Protein AF-A0A1W9RT80-F1 (afdb_monomer_lite)

Structure (mmCIF, N/CA/C/O backbone):
data_AF-A0A1W9RT80-F1
#
_entry.id   AF-A0A1W9RT80-F1
#
loop_
_atom_site.group_PDB
_atom_site.id
_atom_site.type_symbol
_atom_site.label_atom_id
_atom_site.label_alt_id
_atom_site.label_comp_id
_atom_site.label_asym_id
_atom_site.label_entity_id
_atom_site.label_seq_id
_atom_site.pdbx_PDB_ins_code
_atom_site.Cartn_x
_atom_site.Cartn_y
_atom_site.Cartn_z
_atom_site.occupancy
_atom_site.B_iso_or_equiv
_atom_site.auth_seq_id
_atom_site.auth_comp_id
_atom_site.auth_asym_id
_atom_site.auth_atom_id
_atom_site.pdbx_PDB_model_num
ATOM 1 N N . MET A 1 1 ? 20.591 -24.051 -55.070 1.00 54.03 1 MET A N 1
ATOM 2 C CA . MET A 1 1 ? 20.035 -23.120 -54.065 1.00 54.03 1 MET A CA 1
ATOM 3 C C . MET A 1 1 ? 21.131 -22.874 -53.041 1.00 54.03 1 MET A C 1
ATOM 5 O O . MET A 1 1 ? 21.712 -23.833 -52.552 1.00 54.03 1 MET A O 1
ATOM 9 N N . ASN A 1 2 ? 21.578 -21.625 -52.938 1.00 61.78 2 ASN A N 1
ATOM 10 C CA . ASN A 1 2 ? 22.961 -21.258 -52.619 1.00 61.78 2 ASN A CA 1
ATOM 11 C C . ASN A 1 2 ? 23.217 -21.195 -51.103 1.00 61.78 2 ASN A C 1
ATOM 13 O O . ASN A 1 2 ? 22.494 -20.488 -50.406 1.00 61.78 2 ASN A O 1
ATOM 17 N N . ARG A 1 3 ? 24.309 -21.813 -50.619 1.00 59.53 3 ARG A N 1
ATOM 18 C CA . ARG A 1 3 ? 24.853 -21.685 -49.239 1.00 59.53 3 ARG A CA 1
ATOM 19 C C . ARG A 1 3 ? 24.924 -20.231 -48.736 1.00 59.53 3 ARG A C 1
ATOM 21 O O . ARG A 1 3 ? 24.858 -19.980 -47.540 1.00 59.53 3 ARG A O 1
ATOM 28 N N . LEU A 1 4 ? 25.039 -19.273 -49.659 1.00 55.88 4 LEU A N 1
ATOM 29 C CA . LEU A 1 4 ? 25.024 -17.835 -49.392 1.00 55.88 4 LEU A CA 1
ATOM 30 C C . LEU A 1 4 ? 23.682 -17.327 -48.824 1.00 55.88 4 LEU A C 1
ATOM 32 O O . LEU A 1 4 ? 23.693 -16.464 -47.955 1.00 55.88 4 LEU A O 1
ATOM 36 N N . GLN A 1 5 ? 22.538 -17.866 -49.263 1.00 58.25 5 GLN A N 1
ATOM 37 C CA . GLN A 1 5 ? 21.214 -17.484 -48.744 1.00 58.25 5 GLN A CA 1
ATOM 38 C C . GLN A 1 5 ? 20.965 -18.052 -47.338 1.00 58.25 5 GLN A C 1
ATOM 40 O O . GLN A 1 5 ? 20.391 -17.366 -46.498 1.00 58.25 5 GLN A O 1
ATOM 45 N 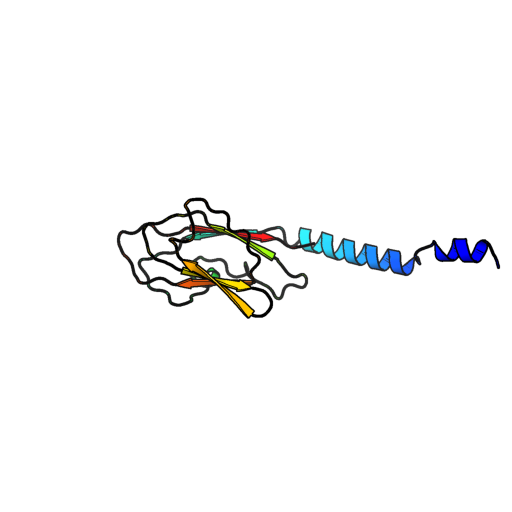N . GLU A 1 6 ? 21.465 -19.258 -47.048 1.00 62.34 6 GLU A N 1
ATOM 46 C CA . GLU A 1 6 ? 21.461 -19.837 -45.694 1.00 62.34 6 GLU A CA 1
ATOM 47 C C . GLU A 1 6 ? 22.354 -19.069 -44.713 1.00 62.34 6 GLU A C 1
ATOM 49 O O . GLU A 1 6 ? 22.035 -18.981 -43.531 1.00 62.34 6 GLU A O 1
ATOM 54 N N . LEU A 1 7 ? 23.483 -18.528 -45.183 1.00 58.69 7 LEU A N 1
ATOM 55 C CA . LEU A 1 7 ? 24.365 -17.691 -44.368 1.00 58.69 7 LEU A CA 1
ATOM 56 C C . LEU A 1 7 ? 23.742 -16.319 -44.109 1.00 58.69 7 LEU A C 1
ATOM 58 O O . LEU A 1 7 ? 23.732 -15.880 -42.966 1.00 58.69 7 LEU A O 1
ATOM 62 N N . LEU A 1 8 ? 23.165 -15.678 -45.129 1.00 57.38 8 LEU A N 1
ATOM 63 C CA . LEU A 1 8 ? 22.499 -14.377 -44.993 1.00 57.38 8 LEU A CA 1
ATOM 64 C C . LEU A 1 8 ? 21.245 -14.440 -44.106 1.00 57.38 8 LEU A C 1
ATOM 66 O O . LEU A 1 8 ? 21.009 -13.512 -43.342 1.00 57.38 8 LEU A O 1
ATOM 70 N N . GLY A 1 9 ? 20.496 -15.549 -44.125 1.00 61.00 9 GLY A N 1
ATOM 71 C CA . GLY A 1 9 ? 19.343 -15.763 -43.237 1.00 61.00 9 GLY A CA 1
ATOM 72 C C . GLY A 1 9 ? 19.690 -15.949 -41.752 1.00 61.00 9 GLY A C 1
ATOM 73 O O . GLY A 1 9 ? 18.788 -15.949 -40.919 1.00 61.00 9 GLY A O 1
ATOM 74 N N . LYS A 1 10 ? 20.977 -16.107 -41.407 1.00 65.56 10 LYS A N 1
ATOM 75 C CA . LYS A 1 10 ? 21.464 -16.222 -40.018 1.00 65.56 10 LYS A CA 1
ATOM 76 C C . LYS A 1 10 ? 21.934 -14.894 -39.427 1.00 65.56 10 LYS A C 1
ATOM 78 O O . LYS A 1 10 ? 22.199 -14.840 -38.228 1.00 65.56 10 LYS A O 1
ATOM 83 N N . PHE A 1 11 ? 22.062 -13.844 -40.239 1.00 66.56 11 PHE A N 1
ATOM 84 C CA . PHE A 1 11 ? 22.464 -12.528 -39.756 1.00 66.56 11 PHE A CA 1
ATOM 85 C C . PHE A 1 11 ? 21.230 -11.706 -39.410 1.00 66.56 11 PHE A C 1
ATOM 87 O O . PHE A 1 11 ? 20.430 -11.360 -40.278 1.00 66.56 11 PHE A O 1
ATOM 94 N N . THR A 1 12 ? 21.091 -11.361 -38.132 1.00 75.62 12 THR A N 1
ATOM 95 C CA . THR A 1 12 ? 20.158 -10.320 -37.709 1.00 75.62 12 THR A CA 1
ATOM 96 C C . THR A 1 12 ? 20.566 -9.014 -38.400 1.00 75.62 12 THR A C 1
ATOM 98 O O . THR A 1 12 ? 21.741 -8.643 -38.311 1.00 75.62 12 THR A O 1
ATOM 101 N N . PRO A 1 13 ? 19.654 -8.318 -39.102 1.00 83.94 13 PRO A N 1
ATOM 102 C CA . PRO A 1 13 ? 19.982 -7.051 -39.743 1.00 83.94 13 PRO A CA 1
ATOM 103 C C . PRO A 1 13 ? 20.557 -6.060 -38.731 1.00 83.94 13 PRO A C 1
ATOM 105 O O . PRO A 1 13 ? 20.065 -5.968 -37.604 1.00 83.94 13 PRO A O 1
ATOM 108 N N . LEU A 1 14 ? 21.588 -5.313 -39.131 1.00 80.62 14 LEU A N 1
ATOM 109 C CA . LEU A 1 14 ? 22.276 -4.372 -38.245 1.00 80.62 14 LEU A CA 1
ATOM 110 C C . LEU A 1 14 ? 21.305 -3.349 -37.635 1.00 80.62 14 LEU A C 1
ATOM 112 O O . LEU A 1 14 ? 21.414 -3.047 -36.452 1.00 80.62 14 LEU A O 1
ATOM 116 N N . ASP A 1 15 ? 20.309 -2.901 -38.399 1.00 78.81 15 ASP A N 1
ATOM 117 C CA . ASP A 1 15 ? 19.285 -1.956 -37.936 1.00 78.81 15 ASP A CA 1
ATOM 118 C C . ASP A 1 15 ? 18.424 -2.535 -36.802 1.00 78.81 15 ASP A C 1
ATOM 120 O O . ASP A 1 15 ? 18.116 -1.842 -35.837 1.00 78.81 15 ASP A O 1
ATOM 124 N N . VAL A 1 16 ? 18.107 -3.834 -36.859 1.00 83.12 16 VAL A N 1
ATOM 125 C CA . VAL A 1 16 ? 17.370 -4.536 -35.793 1.00 83.12 16 VAL A CA 1
ATOM 126 C C . VAL A 1 16 ? 18.218 -4.618 -34.525 1.00 83.12 16 VAL A C 1
ATOM 128 O O . VAL A 1 16 ? 17.715 -4.397 -33.424 1.00 83.12 16 VAL A O 1
ATOM 131 N N . VAL A 1 17 ? 19.518 -4.896 -34.674 1.00 84.19 17 VAL A N 1
ATOM 132 C CA . VAL A 1 17 ? 20.461 -4.926 -33.547 1.00 84.19 17 VAL A CA 1
ATOM 133 C C . VAL A 1 17 ? 20.598 -3.536 -32.919 1.00 84.19 17 VAL A C 1
ATOM 135 O O . VAL A 1 17 ? 20.567 -3.419 -31.694 1.00 84.19 17 VAL A O 1
ATOM 138 N N . ILE A 1 18 ? 20.709 -2.483 -33.733 1.00 83.38 18 ILE A N 1
ATOM 139 C CA . ILE A 1 18 ? 20.799 -1.092 -33.268 1.00 83.38 18 ILE A CA 1
ATOM 140 C C . ILE A 1 18 ? 19.535 -0.695 -32.498 1.00 83.38 18 ILE A C 1
ATOM 142 O O . ILE A 1 18 ? 19.647 -0.199 -31.376 1.00 83.38 18 ILE A O 1
ATOM 146 N N . ASP A 1 19 ? 18.348 -0.967 -33.041 1.00 85.69 19 ASP A N 1
ATOM 147 C CA . ASP A 1 19 ? 17.074 -0.667 -32.378 1.00 85.69 19 ASP A CA 1
ATOM 148 C C . ASP A 1 19 ? 16.943 -1.375 -31.025 1.00 85.69 19 ASP A C 1
ATOM 150 O O . ASP A 1 19 ? 16.469 -0.794 -30.042 1.00 85.69 19 ASP A O 1
ATOM 154 N N . GLU A 1 20 ? 17.377 -2.632 -30.942 1.00 84.88 20 GLU A N 1
ATOM 155 C CA . GLU A 1 20 ? 17.330 -3.387 -29.695 1.00 84.88 20 GLU A CA 1
ATOM 156 C C . GLU A 1 20 ? 18.328 -2.853 -28.657 1.00 84.88 20 GLU A C 1
ATOM 158 O O . GLU A 1 20 ? 17.986 -2.727 -27.476 1.00 84.88 20 GLU A O 1
ATOM 163 N N . VAL A 1 21 ? 19.535 -2.472 -29.084 1.00 85.56 21 VAL A N 1
ATOM 164 C CA . VAL A 1 21 ? 20.534 -1.833 -28.214 1.00 85.56 21 VAL A CA 1
ATOM 165 C C . VAL A 1 21 ? 20.024 -0.489 -27.697 1.00 85.56 21 VAL A C 1
ATOM 167 O O . VAL A 1 21 ? 20.113 -0.236 -26.494 1.00 85.56 21 VAL A O 1
ATOM 170 N N . LEU A 1 22 ? 19.433 0.349 -28.553 1.00 86.00 22 LEU A N 1
ATOM 171 C CA . LEU A 1 22 ? 18.869 1.640 -28.149 1.00 86.00 22 LEU A CA 1
ATOM 172 C C . LEU A 1 22 ? 17.724 1.473 -27.143 1.00 86.00 22 LEU A C 1
ATOM 174 O O . LEU A 1 22 ? 17.698 2.176 -26.132 1.00 86.00 22 LEU A O 1
ATOM 178 N N . LYS A 1 23 ? 16.832 0.493 -27.348 1.00 81.88 23 LYS A N 1
ATOM 179 C CA . LYS A 1 23 ? 15.779 0.153 -26.372 1.00 81.88 23 LYS A CA 1
ATOM 180 C C . LYS A 1 23 ? 16.363 -0.280 -25.029 1.00 81.88 23 LYS A C 1
ATOM 182 O O . LYS A 1 23 ? 15.892 0.170 -23.987 1.00 81.88 23 LYS A O 1
ATOM 187 N N . ARG A 1 24 ? 17.398 -1.128 -25.028 1.00 81.38 24 ARG A N 1
ATOM 188 C CA . ARG A 1 24 ? 18.073 -1.562 -23.789 1.00 81.38 24 ARG A CA 1
ATOM 189 C C . ARG A 1 24 ? 18.774 -0.399 -23.080 1.00 81.38 24 ARG A C 1
ATOM 191 O O . ARG A 1 24 ? 18.728 -0.332 -21.855 1.00 81.38 24 ARG A O 1
ATOM 198 N N . LEU A 1 25 ? 19.389 0.523 -23.819 1.00 83.88 25 LEU A N 1
ATOM 199 C CA . LEU A 1 25 ? 20.044 1.700 -23.246 1.00 83.88 25 LEU A CA 1
ATOM 200 C C . LEU A 1 25 ? 19.040 2.691 -22.647 1.00 83.88 25 LEU A C 1
ATOM 202 O O . LEU A 1 25 ? 19.249 3.119 -21.514 1.00 83.88 25 LEU A O 1
ATOM 206 N N . ASP A 1 26 ? 17.938 3.007 -23.341 1.00 80.94 26 ASP A N 1
ATOM 207 C CA . ASP A 1 26 ? 16.881 3.884 -22.798 1.00 80.94 26 ASP A CA 1
ATOM 208 C C . ASP A 1 26 ? 16.323 3.310 -21.486 1.00 80.94 26 ASP A C 1
ATOM 210 O O . ASP A 1 26 ? 16.144 4.021 -20.500 1.00 80.94 26 ASP A O 1
ATOM 214 N N . LYS A 1 27 ? 16.161 1.987 -21.443 1.00 72.06 27 LYS A N 1
ATOM 215 C CA . LYS A 1 27 ? 15.705 1.225 -20.282 1.00 72.06 27 LYS A CA 1
ATOM 216 C C . LYS A 1 27 ? 16.680 1.282 -19.093 1.00 72.06 27 LYS A C 1
ATOM 218 O O . LYS A 1 27 ? 16.263 1.533 -17.961 1.00 72.06 27 LYS A O 1
ATOM 223 N N . ILE A 1 28 ? 17.982 1.094 -19.332 1.00 76.12 28 ILE A N 1
ATOM 224 C CA . ILE A 1 28 ? 19.027 1.207 -18.294 1.00 76.12 28 ILE A CA 1
ATOM 225 C C . ILE A 1 28 ? 19.104 2.641 -17.759 1.00 76.12 28 ILE A C 1
ATOM 227 O O . ILE A 1 28 ? 19.132 2.850 -16.544 1.00 76.12 28 ILE A O 1
ATOM 231 N N . LEU A 1 29 ? 19.106 3.630 -18.656 1.00 77.19 29 LEU A N 1
ATOM 232 C CA . LEU A 1 29 ? 19.139 5.045 -18.291 1.00 77.19 29 LEU A CA 1
ATOM 233 C C . LEU A 1 29 ? 17.900 5.442 -17.487 1.00 77.19 29 LEU A C 1
ATOM 235 O O . LEU A 1 29 ? 18.016 6.208 -16.532 1.00 77.19 29 LEU A O 1
ATOM 239 N N . TYR A 1 30 ? 16.735 4.889 -17.825 1.00 71.88 30 TYR A N 1
ATOM 240 C CA . TYR A 1 30 ? 15.512 5.098 -17.064 1.00 71.88 30 TYR A CA 1
ATOM 241 C C . TYR A 1 30 ? 15.635 4.554 -15.636 1.00 71.88 30 TYR A C 1
ATOM 243 O O . TYR A 1 30 ? 15.442 5.312 -14.691 1.00 71.88 30 TYR A O 1
ATOM 251 N N . LYS A 1 31 ? 16.069 3.298 -15.449 1.00 68.50 31 LYS A N 1
ATOM 252 C CA . LYS A 1 31 ? 16.285 2.728 -14.103 1.00 68.50 31 LYS A CA 1
ATOM 253 C C . LYS A 1 31 ? 17.310 3.518 -13.283 1.00 68.50 31 LYS A C 1
ATOM 255 O O . LYS A 1 31 ? 17.162 3.664 -12.077 1.00 68.50 31 LYS A O 1
ATOM 260 N N . SER A 1 32 ? 18.354 4.041 -13.928 1.00 70.50 32 SER A N 1
ATOM 261 C CA . SER A 1 32 ? 19.348 4.880 -13.248 1.00 70.50 32 SER A CA 1
ATOM 262 C C . SER A 1 32 ? 18.767 6.209 -12.760 1.00 70.50 32 SER A C 1
ATOM 264 O O . SER A 1 32 ? 19.274 6.763 -11.790 1.00 70.50 32 SER A O 1
ATOM 266 N N . ARG A 1 33 ? 17.755 6.745 -13.450 1.00 68.31 33 ARG A N 1
ATOM 267 C CA . ARG A 1 33 ? 17.075 7.994 -13.076 1.00 68.31 33 ARG A CA 1
ATOM 268 C C . ARG A 1 33 ? 15.945 7.764 -12.077 1.00 68.31 33 ARG A C 1
ATOM 270 O O . ARG A 1 33 ? 15.639 8.667 -11.310 1.00 68.31 33 ARG A O 1
ATOM 277 N N . PHE A 1 34 ? 15.370 6.565 -12.082 1.00 68.94 34 PHE A N 1
ATOM 278 C CA . PHE A 1 34 ? 14.280 6.143 -11.211 1.00 68.94 34 PHE A CA 1
ATOM 279 C C . PHE A 1 34 ? 14.688 4.843 -10.497 1.00 68.94 34 PHE A C 1
ATOM 281 O O . PHE A 1 34 ? 14.309 3.751 -10.931 1.00 68.94 34 PHE A O 1
ATOM 288 N N . PRO A 1 35 ? 15.548 4.926 -9.462 1.00 68.88 35 PRO A N 1
ATOM 289 C CA . PRO A 1 35 ? 15.931 3.759 -8.672 1.00 68.88 35 PRO A CA 1
ATOM 290 C C . PRO A 1 35 ? 14.711 3.177 -7.945 1.00 68.88 35 PRO A C 1
ATOM 292 O O . PRO A 1 35 ? 13.705 3.860 -7.785 1.00 68.88 35 PRO A O 1
ATOM 295 N N . ASN A 1 36 ? 14.793 1.924 -7.480 1.00 74.31 36 ASN A N 1
ATOM 296 C CA . ASN A 1 36 ? 13.746 1.374 -6.616 1.00 74.31 36 ASN A CA 1
ATOM 297 C C . ASN A 1 36 ? 13.538 2.295 -5.405 1.00 74.31 36 ASN A C 1
ATOM 299 O O . ASN A 1 36 ? 14.505 2.714 -4.766 1.00 74.31 36 ASN A O 1
ATOM 303 N N . GLU A 1 37 ? 12.282 2.571 -5.082 1.00 77.62 37 GLU A N 1
ATOM 304 C CA . GLU A 1 37 ? 11.907 3.450 -3.978 1.00 77.62 37 GLU A CA 1
ATOM 305 C C . GLU A 1 37 ? 11.270 2.606 -2.881 1.00 77.62 37 GLU A C 1
ATOM 307 O O . GLU A 1 37 ? 10.410 1.776 -3.159 1.00 77.62 37 GLU A O 1
ATOM 312 N N . ILE A 1 38 ? 11.681 2.812 -1.631 1.00 80.00 38 ILE A N 1
ATOM 313 C CA . ILE A 1 38 ? 11.037 2.194 -0.472 1.00 80.00 38 ILE A CA 1
ATOM 314 C C . ILE A 1 38 ? 10.392 3.305 0.341 1.00 80.00 38 ILE A C 1
ATOM 316 O O . ILE A 1 38 ? 11.076 4.236 0.765 1.00 80.00 38 ILE A O 1
ATOM 320 N N . ALA A 1 39 ? 9.096 3.183 0.603 1.00 80.38 39 ALA A N 1
ATOM 321 C CA . ALA A 1 39 ? 8.376 4.069 1.504 1.00 80.38 39 ALA A CA 1
ATOM 322 C C . ALA A 1 39 ? 7.798 3.309 2.689 1.00 80.38 39 ALA A C 1
ATOM 324 O O . ALA A 1 39 ? 7.348 2.169 2.576 1.00 80.38 39 ALA A O 1
ATOM 325 N N . LYS A 1 40 ? 7.809 3.977 3.840 1.00 84.88 40 LYS A N 1
ATOM 326 C CA . LYS A 1 40 ? 7.281 3.474 5.102 1.00 84.88 40 LYS A CA 1
ATOM 327 C C . LYS A 1 40 ? 6.110 4.351 5.526 1.00 84.88 40 LYS A C 1
ATOM 329 O O . LYS A 1 40 ? 6.286 5.551 5.700 1.00 84.88 40 LYS A O 1
ATOM 334 N N . PHE A 1 41 ? 4.948 3.748 5.735 1.00 84.19 41 PHE A N 1
ATOM 335 C CA . PHE A 1 41 ? 3.710 4.439 6.094 1.00 84.19 41 PHE A CA 1
ATOM 336 C C . PHE A 1 41 ? 3.277 3.991 7.478 1.00 84.19 41 PHE A C 1
ATOM 338 O O . PHE A 1 41 ? 3.136 2.793 7.668 1.00 84.19 41 PHE A O 1
ATOM 345 N N . THR A 1 42 ? 3.020 4.909 8.408 1.00 87.31 42 THR A N 1
ATOM 346 C CA . THR A 1 42 ? 2.337 4.604 9.677 1.00 87.31 42 THR A CA 1
ATOM 347 C C . THR A 1 42 ? 0.925 5.164 9.596 1.00 87.31 42 THR A C 1
ATOM 349 O O . THR A 1 42 ? 0.772 6.355 9.332 1.00 87.31 42 THR A O 1
ATOM 352 N N . VAL A 1 43 ? -0.099 4.340 9.815 1.00 89.25 43 VAL A N 1
ATOM 353 C CA . VAL A 1 43 ? -1.497 4.790 9.736 1.00 89.25 43 VAL A CA 1
ATOM 354 C C . VAL A 1 43 ? -2.083 4.937 11.131 1.00 89.25 43 VAL A C 1
ATOM 356 O O . VAL A 1 43 ? -2.120 3.980 11.894 1.00 89.25 43 VAL A O 1
ATOM 359 N N . ASP A 1 44 ? -2.550 6.139 11.458 1.00 91.12 44 ASP A N 1
ATOM 360 C CA . ASP A 1 44 ? -3.194 6.431 12.738 1.00 91.12 44 ASP A CA 1
ATOM 361 C C . ASP A 1 44 ? -4.643 5.934 12.764 1.00 91.12 44 ASP A C 1
ATOM 363 O O . ASP A 1 44 ? -5.511 6.550 12.142 1.00 91.12 44 ASP A O 1
ATOM 367 N N . LEU A 1 45 ? -4.907 4.840 13.480 1.00 92.62 45 LEU A N 1
ATOM 368 C CA . LEU A 1 45 ? -6.231 4.226 13.589 1.00 92.62 45 LEU A CA 1
ATOM 369 C C . LEU A 1 45 ? -7.222 5.034 14.431 1.00 92.62 45 LEU A C 1
ATOM 371 O O . LEU A 1 45 ? -8.412 4.737 14.377 1.00 92.62 45 LEU A O 1
ATOM 375 N N . SER A 1 46 ? -6.794 6.082 15.145 1.00 94.00 46 SER A N 1
ATOM 376 C CA . SER A 1 46 ? -7.722 6.961 15.878 1.00 94.00 46 SER A CA 1
ATOM 377 C C . SER A 1 46 ? -8.627 7.789 14.961 1.00 94.00 46 SER A C 1
ATOM 379 O O . SER A 1 46 ? -9.631 8.340 15.409 1.00 94.00 46 SER A O 1
ATOM 381 N N . ILE A 1 47 ? -8.299 7.838 13.669 1.00 93.81 47 ILE A N 1
ATOM 382 C CA . ILE A 1 47 ? -9.068 8.512 12.628 1.00 93.81 47 ILE A CA 1
ATOM 383 C C . ILE A 1 47 ? -9.732 7.454 11.747 1.00 93.81 47 ILE A C 1
ATOM 385 O O . ILE A 1 47 ? -9.061 6.557 11.233 1.00 93.81 47 ILE A O 1
ATOM 389 N N . GLU A 1 48 ? -11.040 7.583 11.540 1.00 95.38 48 GLU A N 1
ATOM 390 C CA . GLU A 1 48 ? -11.801 6.752 10.604 1.00 95.38 48 GLU A CA 1
ATOM 391 C C . GLU A 1 48 ? -11.390 7.030 9.155 1.00 95.38 48 GLU A C 1
ATOM 393 O O . GLU A 1 48 ? -11.152 8.177 8.756 1.00 95.38 48 GLU A O 1
ATOM 398 N N . ARG A 1 49 ? -11.320 5.969 8.348 1.00 95.00 49 ARG A N 1
ATOM 399 C CA . ARG A 1 49 ? -11.072 6.063 6.909 1.00 95.00 49 ARG A CA 1
ATOM 400 C C . ARG A 1 49 ? -11.937 5.058 6.171 1.00 95.00 49 ARG A C 1
ATOM 402 O O . ARG A 1 49 ? -11.875 3.868 6.456 1.00 95.00 49 ARG A O 1
ATOM 409 N N . ASP A 1 50 ? -12.632 5.530 5.147 1.00 95.94 50 ASP A N 1
ATOM 410 C CA . ASP A 1 50 ? -13.305 4.688 4.162 1.00 95.94 50 ASP A CA 1
ATOM 411 C C . ASP A 1 50 ? -12.569 4.785 2.823 1.00 95.94 50 ASP A C 1
ATOM 413 O O . ASP A 1 50 ? -12.471 5.867 2.235 1.00 95.94 50 ASP A O 1
ATOM 417 N N . LYS A 1 51 ? -11.986 3.661 2.379 1.00 93.12 51 LYS A N 1
ATOM 418 C CA . LYS A 1 51 ? -11.259 3.520 1.104 1.00 93.12 51 LYS A CA 1
ATOM 419 C C . LYS A 1 51 ? -10.341 4.701 0.792 1.00 93.12 51 LYS A C 1
ATOM 421 O O . LYS A 1 51 ? -10.321 5.237 -0.320 1.00 93.12 51 LYS A O 1
ATOM 426 N N . LYS A 1 52 ? -9.539 5.120 1.770 1.00 93.19 52 LYS A N 1
ATOM 427 C CA . LYS A 1 52 ? -8.606 6.228 1.577 1.00 93.19 52 LYS A CA 1
ATOM 428 C C . LYS A 1 52 ? -7.311 5.712 0.960 1.00 93.19 52 LYS A C 1
ATOM 430 O O . LYS A 1 52 ? -6.742 4.741 1.446 1.00 93.19 52 LYS A O 1
ATOM 435 N N . LYS A 1 53 ? -6.823 6.366 -0.097 1.00 90.12 53 LYS A N 1
ATOM 436 C CA . LYS A 1 53 ? -5.533 6.022 -0.716 1.00 90.12 53 LYS A CA 1
ATOM 437 C C . LYS A 1 53 ? -4.409 6.111 0.311 1.00 90.12 53 LYS A C 1
ATOM 439 O O . LYS A 1 53 ? -4.264 7.153 0.959 1.00 90.12 53 LYS A O 1
ATOM 444 N N . LEU A 1 54 ? -3.595 5.066 0.425 1.00 88.00 54 LEU A N 1
ATOM 445 C CA . LEU A 1 54 ? -2.528 4.993 1.425 1.00 88.00 54 LEU A CA 1
ATOM 446 C C . LEU A 1 54 ? -1.478 6.104 1.230 1.00 88.00 54 LEU A C 1
ATOM 448 O O . LEU A 1 54 ? -1.011 6.708 2.197 1.00 88.00 54 LEU A O 1
ATOM 452 N N . SER A 1 55 ? -1.177 6.444 -0.027 1.00 82.44 55 SER A N 1
ATOM 453 C CA . SER A 1 55 ? -0.292 7.559 -0.401 1.00 82.44 55 SER A CA 1
ATOM 454 C C . SER A 1 55 ? -0.730 8.900 0.191 1.00 82.44 55 SER A C 1
ATOM 456 O O . SER A 1 55 ? 0.117 9.667 0.644 1.00 82.44 55 SER A O 1
ATOM 458 N N . SER A 1 56 ? -2.043 9.143 0.257 1.00 83.25 56 SER A N 1
ATOM 459 C CA . SER A 1 56 ? -2.625 10.398 0.752 1.00 83.25 56 SER A CA 1
ATOM 460 C C . SER A 1 56 ? -2.667 10.528 2.278 1.00 83.25 56 SER A C 1
ATOM 462 O O . SER A 1 56 ? -2.955 11.608 2.783 1.00 83.25 56 SER A O 1
ATOM 464 N N . ILE A 1 57 ? -2.418 9.443 3.020 1.00 80.75 57 ILE A N 1
ATOM 465 C CA . ILE A 1 57 ? -2.502 9.432 4.492 1.00 80.75 57 ILE A CA 1
ATOM 466 C C . ILE A 1 57 ? -1.158 9.232 5.184 1.00 80.75 57 ILE A C 1
ATOM 468 O O . ILE A 1 57 ? -1.027 9.631 6.335 1.00 80.75 57 ILE A O 1
ATOM 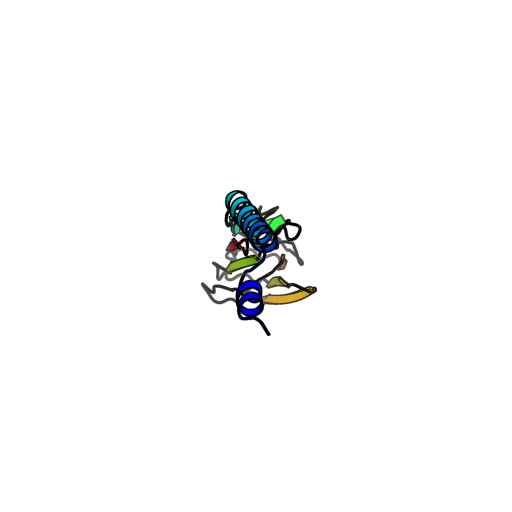472 N N . GLY A 1 58 ? -0.167 8.640 4.513 1.00 67.81 58 GLY A N 1
ATOM 473 C CA . GLY A 1 58 ? 1.166 8.431 5.091 1.00 67.81 58 GLY A CA 1
ATOM 474 C C . GLY A 1 58 ? 2.311 9.075 4.307 1.00 67.81 58 GLY A C 1
ATOM 475 O O . GLY A 1 58 ? 3.456 8.702 4.528 1.00 67.81 58 GLY A O 1
ATOM 476 N N . GLY A 1 59 ? 2.021 10.032 3.416 1.00 61.06 59 GLY A N 1
ATOM 477 C CA . GLY A 1 59 ? 3.039 10.903 2.811 1.00 61.06 59 GLY A CA 1
ATOM 478 C C . GLY A 1 59 ? 3.844 10.286 1.663 1.00 61.06 59 GLY A C 1
ATOM 479 O O . GLY A 1 59 ? 5.015 10.609 1.502 1.00 61.06 59 GLY A O 1
ATOM 480 N N . GLY A 1 60 ? 3.231 9.405 0.867 1.00 61.59 60 GLY A N 1
ATOM 481 C CA . GLY A 1 60 ? 3.873 8.724 -0.269 1.00 61.59 60 GLY A CA 1
ATOM 482 C C . GLY A 1 60 ? 3.294 9.127 -1.621 1.00 61.59 60 GLY A C 1
ATOM 483 O O . GLY A 1 60 ? 3.076 8.269 -2.478 1.00 61.59 60 GLY A O 1
ATOM 484 N N . GLU A 1 61 ? 2.967 10.407 -1.797 1.00 61.66 61 GLU A N 1
ATOM 485 C CA . GLU A 1 61 ? 2.562 10.932 -3.103 1.00 61.66 61 GLU A CA 1
ATOM 486 C C . GLU A 1 61 ? 3.653 10.627 -4.149 1.00 61.66 61 GLU A C 1
ATOM 488 O O . GLU A 1 61 ? 4.835 10.850 -3.909 1.00 61.66 61 GLU A O 1
ATOM 493 N N . GLY A 1 62 ? 3.266 10.052 -5.292 1.00 60.00 62 GLY A N 1
ATOM 494 C CA . GLY A 1 62 ? 4.190 9.644 -6.364 1.00 60.00 62 GLY A CA 1
ATOM 495 C C . GLY A 1 62 ? 4.716 8.204 -6.279 1.00 60.00 62 GLY A C 1
ATOM 496 O O . GLY A 1 62 ? 5.189 7.668 -7.289 1.00 60.00 62 GLY A O 1
ATOM 497 N N . LEU A 1 63 ? 4.554 7.523 -5.135 1.00 69.25 63 LEU A N 1
ATOM 498 C CA . LEU A 1 63 ? 4.995 6.130 -5.009 1.00 69.25 63 LEU A CA 1
ATOM 499 C C . LEU A 1 63 ? 4.235 5.196 -5.958 1.00 69.25 63 LEU A C 1
ATOM 501 O O . LEU A 1 63 ? 4.822 4.243 -6.441 1.00 69.25 63 LEU A O 1
ATOM 505 N N . PHE A 1 64 ? 2.968 5.502 -6.252 1.00 69.19 64 PHE A N 1
ATOM 506 C CA . PHE A 1 64 ? 2.053 4.687 -7.061 1.00 69.19 64 PHE A CA 1
ATOM 507 C C . PHE A 1 64 ? 1.798 5.251 -8.469 1.00 69.19 64 PHE A C 1
ATOM 509 O O . PHE A 1 64 ? 0.700 5.143 -9.011 1.00 69.19 64 PHE A O 1
ATOM 516 N N . ASP A 1 65 ? 2.789 5.916 -9.067 1.00 64.38 65 ASP A N 1
ATOM 517 C CA . ASP A 1 65 ? 2.633 6.490 -10.408 1.00 64.38 65 ASP A CA 1
ATOM 518 C C . ASP A 1 65 ? 2.723 5.419 -11.514 1.00 64.38 65 ASP A C 1
ATOM 520 O O . ASP A 1 65 ? 3.808 5.036 -11.966 1.00 64.38 65 ASP A O 1
ATOM 524 N N . TYR A 1 66 ? 1.555 4.938 -11.948 1.00 55.97 66 TYR A N 1
ATOM 525 C CA . TYR A 1 66 ? 1.404 3.994 -13.059 1.00 55.97 66 TYR A CA 1
ATOM 526 C C . TYR A 1 66 ? 1.546 4.649 -14.447 1.00 55.97 66 TYR A C 1
ATOM 528 O O . TYR A 1 66 ? 1.790 3.949 -15.427 1.00 55.97 66 TYR A O 1
ATOM 536 N N . ASN A 1 67 ? 1.450 5.981 -14.558 1.00 56.84 67 ASN A N 1
ATOM 537 C CA . ASN A 1 67 ? 1.526 6.692 -15.846 1.00 56.84 67 ASN A CA 1
ATOM 538 C C . ASN A 1 67 ? 2.969 6.927 -16.328 1.00 56.84 67 ASN A C 1
ATOM 540 O O . ASN A 1 67 ? 3.206 7.632 -17.312 1.00 56.84 67 ASN A O 1
ATOM 544 N N . ALA A 1 68 ? 3.945 6.328 -15.650 1.00 59.62 68 ALA A N 1
ATOM 545 C CA . ALA A 1 68 ? 5.339 6.334 -16.046 1.00 59.62 68 ALA A CA 1
ATOM 546 C C . ALA A 1 68 ? 5.548 5.700 -17.438 1.00 59.62 68 ALA A C 1
ATOM 548 O O . ALA A 1 68 ? 4.931 4.696 -17.791 1.00 59.62 68 ALA A O 1
ATOM 549 N N . LYS A 1 69 ? 6.496 6.254 -18.214 1.00 59.78 69 LYS A N 1
ATOM 550 C CA . LYS A 1 69 ? 6.919 5.749 -19.544 1.00 59.78 69 LYS A CA 1
ATOM 551 C C . LYS A 1 69 ? 7.237 4.243 -19.539 1.00 59.78 69 LYS A C 1
ATOM 553 O O . LYS A 1 69 ? 7.127 3.590 -20.574 1.00 59.78 69 LYS A O 1
ATOM 558 N N . TYR A 1 70 ? 7.626 3.709 -18.382 1.00 59.16 70 TYR A N 1
ATOM 559 C CA . TYR A 1 70 ? 7.803 2.288 -18.130 1.00 59.16 70 TYR A CA 1
ATOM 560 C C . TYR A 1 70 ? 6.896 1.871 -16.967 1.00 59.16 70 TYR A C 1
ATOM 562 O O . TYR A 1 70 ? 6.985 2.496 -15.906 1.00 59.16 70 TYR A O 1
ATOM 570 N N . PRO A 1 71 ? 6.050 0.836 -17.128 1.00 57.47 71 PRO A N 1
ATOM 571 C CA . PRO A 1 71 ? 5.177 0.381 -16.054 1.00 57.47 71 PRO A CA 1
ATOM 572 C C . PRO A 1 71 ? 6.017 -0.025 -14.837 1.00 57.47 71 PRO A C 1
ATOM 574 O O . PRO A 1 71 ? 6.945 -0.833 -14.934 1.00 57.47 71 PRO A O 1
ATOM 577 N N . SER A 1 72 ? 5.708 0.573 -13.690 1.00 63.44 72 SER A N 1
ATOM 578 C CA . SER A 1 72 ? 6.321 0.230 -12.410 1.00 63.44 72 SER A CA 1
ATOM 579 C C . SER A 1 72 ? 5.481 -0.832 -11.705 1.00 63.44 72 SER A C 1
ATOM 581 O O . SER A 1 72 ? 4.254 -0.818 -11.771 1.00 63.44 72 SER A O 1
ATOM 583 N N . TRP A 1 73 ? 6.161 -1.783 -11.070 1.00 65.94 73 TRP A N 1
ATOM 584 C CA . TRP A 1 73 ? 5.549 -2.858 -10.301 1.00 65.94 73 TRP A CA 1
ATOM 585 C C . TRP A 1 73 ? 5.747 -2.505 -8.833 1.00 65.94 73 TRP A C 1
ATOM 587 O O . TRP A 1 73 ? 6.879 -2.320 -8.378 1.00 65.94 73 TRP A O 1
ATOM 597 N N . HIS A 1 74 ? 4.661 -2.386 -8.082 1.00 70.88 74 HIS A N 1
ATOM 598 C CA . HIS A 1 74 ? 4.739 -2.120 -6.649 1.00 70.88 74 HIS A CA 1
ATOM 599 C C . HIS A 1 74 ? 4.734 -3.448 -5.908 1.00 70.88 74 HIS A C 1
ATOM 601 O O . HIS A 1 74 ? 3.969 -4.339 -6.251 1.00 70.88 74 HIS A O 1
ATOM 607 N N . TYR A 1 75 ? 5.598 -3.569 -4.910 1.00 72.69 75 TYR A N 1
ATOM 608 C CA . TYR A 1 75 ? 5.698 -4.705 -4.009 1.00 72.69 75 TYR A CA 1
ATOM 609 C C . TYR A 1 75 ? 5.366 -4.200 -2.607 1.00 72.69 75 TYR A C 1
ATOM 611 O O . TYR A 1 75 ? 5.965 -3.232 -2.135 1.00 72.69 75 TYR A O 1
ATOM 619 N N . LEU A 1 76 ? 4.417 -4.837 -1.922 1.00 71.88 76 LEU A N 1
ATOM 620 C CA . LEU A 1 76 ? 4.057 -4.464 -0.556 1.00 71.88 76 LEU A CA 1
ATOM 621 C C . LEU A 1 76 ? 4.635 -5.462 0.443 1.00 71.88 76 LEU A C 1
ATOM 623 O O . LEU A 1 76 ? 4.216 -6.606 0.527 1.00 71.88 76 LEU A O 1
ATOM 627 N N . LYS A 1 77 ? 5.516 -4.996 1.314 1.00 71.38 77 LYS A N 1
ATOM 628 C CA . LYS A 1 77 ? 5.868 -5.729 2.522 1.00 71.38 77 LYS A CA 1
ATOM 629 C C . LYS A 1 77 ? 5.083 -5.166 3.706 1.00 71.38 77 LYS A C 1
ATOM 631 O O . LYS A 1 77 ? 5.314 -4.041 4.152 1.00 71.38 77 LYS A O 1
ATOM 636 N N . VAL A 1 78 ? 4.146 -5.940 4.249 1.00 65.12 78 VAL A N 1
ATOM 637 C CA . VAL A 1 78 ? 3.385 -5.502 5.424 1.00 65.12 78 VAL A CA 1
ATOM 638 C C . VAL A 1 78 ? 4.162 -5.858 6.680 1.00 65.12 78 VAL A C 1
ATOM 640 O O . VAL A 1 78 ? 4.240 -7.002 7.107 1.00 65.12 78 VAL A O 1
ATOM 643 N N . LEU A 1 79 ? 4.754 -4.843 7.298 1.00 62.59 79 LEU A N 1
ATOM 644 C CA . LEU A 1 79 ? 5.448 -4.990 8.566 1.00 62.59 79 LEU A CA 1
ATOM 645 C C . LEU A 1 79 ? 4.597 -4.405 9.681 1.00 62.59 79 LEU A C 1
ATOM 647 O O . LEU A 1 79 ? 5.007 -3.410 10.264 1.00 62.59 79 LEU A O 1
ATOM 651 N N . ILE A 1 80 ? 3.448 -5.023 9.980 1.00 60.28 80 ILE A N 1
ATOM 652 C CA . ILE A 1 80 ? 2.829 -5.007 11.315 1.00 60.28 80 ILE A CA 1
ATOM 653 C C . ILE A 1 80 ? 1.662 -5.982 11.440 1.00 60.28 80 ILE A C 1
ATOM 655 O O . ILE A 1 80 ? 0.810 -6.072 10.567 1.00 60.28 80 ILE A O 1
ATOM 659 N N . LYS A 1 81 ? 1.596 -6.612 12.620 1.00 63.47 81 LYS A N 1
ATOM 660 C CA . LYS A 1 81 ? 0.353 -7.094 13.226 1.00 63.47 81 LYS A CA 1
ATOM 661 C C . LYS A 1 81 ? 0.017 -6.193 14.414 1.00 63.47 81 LYS A C 1
ATOM 663 O O . LYS A 1 81 ? 0.683 -6.276 15.447 1.00 63.47 81 LYS A O 1
ATOM 668 N N . GLY A 1 82 ? -0.916 -5.272 14.200 1.00 63.91 82 GLY A N 1
ATOM 669 C CA . GLY A 1 82 ? -1.531 -4.470 15.251 1.00 63.91 82 GLY A CA 1
ATOM 670 C C . GLY A 1 82 ? -2.726 -5.232 15.814 1.00 63.91 82 GLY A C 1
ATOM 671 O O . GLY A 1 82 ? -3.124 -6.258 15.262 1.00 63.91 82 GLY A O 1
ATOM 672 N N . ASP A 1 83 ? -3.282 -4.751 16.912 1.00 78.69 83 ASP A N 1
ATOM 673 C CA . ASP A 1 83 ? -4.536 -5.244 17.494 1.00 78.69 83 ASP A CA 1
ATOM 674 C C . ASP A 1 83 ? -5.769 -4.485 16.977 1.00 78.69 83 ASP A C 1
ATOM 676 O O . ASP A 1 83 ? -6.893 -4.927 17.198 1.00 78.69 83 ASP A O 1
ATOM 680 N N . GLY A 1 84 ? -5.572 -3.382 16.251 1.00 85.56 84 GLY A N 1
ATOM 681 C CA . GLY A 1 84 ? -6.653 -2.669 15.580 1.00 85.56 84 GLY A CA 1
ATOM 682 C C . GLY A 1 84 ? -7.160 -3.381 14.322 1.00 85.56 84 GLY A C 1
ATOM 683 O O . GLY A 1 84 ? -6.406 -4.065 13.625 1.00 85.56 84 GLY A O 1
ATOM 684 N N . VAL A 1 85 ? -8.438 -3.164 14.016 1.00 90.25 85 VAL A N 1
ATOM 685 C CA . VAL A 1 85 ? -9.149 -3.712 12.854 1.00 90.25 85 VAL A CA 1
ATOM 686 C C . VAL A 1 85 ? -8.998 -2.781 11.656 1.00 90.25 85 VAL A C 1
ATOM 688 O O . VAL A 1 85 ? -9.261 -1.580 11.750 1.00 90.25 85 VAL A O 1
ATOM 691 N N . TRP A 1 86 ? -8.574 -3.325 10.519 1.00 91.44 86 TRP A N 1
ATOM 692 C CA . TRP A 1 86 ? -8.416 -2.570 9.277 1.00 91.44 86 TRP A CA 1
ATOM 693 C C . TRP A 1 86 ? -8.415 -3.493 8.059 1.00 91.44 86 TRP A C 1
ATOM 695 O O . TRP A 1 86 ? -8.224 -4.702 8.168 1.00 91.44 86 TRP A O 1
ATOM 705 N N . THR A 1 87 ? -8.638 -2.913 6.881 1.00 92.69 87 THR A N 1
ATOM 706 C CA . THR A 1 87 ? -8.619 -3.615 5.592 1.00 92.69 87 THR A CA 1
ATOM 707 C C . THR A 1 87 ? -7.752 -2.866 4.587 1.00 92.69 87 THR A C 1
ATOM 709 O O . THR A 1 87 ? -7.893 -1.653 4.403 1.00 92.69 87 THR A O 1
ATOM 712 N N . LEU A 1 88 ? -6.885 -3.607 3.900 1.00 91.06 88 LEU A N 1
ATOM 713 C CA . LEU A 1 88 ? -6.180 -3.165 2.704 1.00 91.06 88 LEU A CA 1
ATOM 714 C C . LEU A 1 88 ? -6.938 -3.627 1.467 1.00 91.06 88 LEU A C 1
ATOM 716 O O . LEU A 1 88 ? -7.297 -4.794 1.362 1.00 91.06 88 LEU A O 1
ATOM 720 N N . THR A 1 89 ? -7.164 -2.726 0.516 1.00 92.31 89 THR A N 1
ATOM 721 C CA . THR A 1 89 ? -7.706 -3.072 -0.803 1.00 92.31 89 THR A CA 1
ATOM 722 C C . THR A 1 89 ? -6.713 -2.681 -1.882 1.00 92.31 89 THR A C 1
ATOM 724 O O . THR A 1 89 ? -6.373 -1.510 -2.035 1.00 92.31 89 THR A O 1
ATOM 727 N N . PHE A 1 90 ? -6.261 -3.679 -2.623 1.00 87.88 90 PHE A N 1
ATOM 728 C CA . PHE A 1 90 ? -5.304 -3.567 -3.708 1.00 87.88 90 PHE A CA 1
ATOM 729 C C . PHE A 1 90 ? -6.048 -3.480 -5.027 1.00 87.88 90 PHE A C 1
ATOM 731 O O . PHE A 1 90 ? -6.892 -4.331 -5.314 1.00 87.88 90 PHE A O 1
ATOM 738 N N . GLU A 1 91 ? -5.703 -2.495 -5.844 1.00 87.62 91 GLU A N 1
ATOM 739 C CA . GLU A 1 91 ? -6.173 -2.407 -7.220 1.00 87.62 91 GLU A CA 1
AT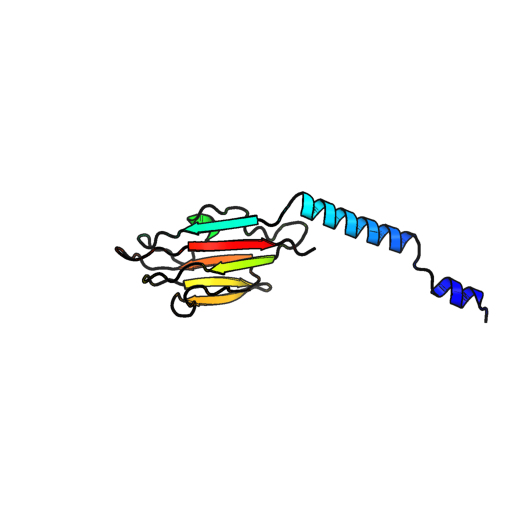OM 740 C C . GLU A 1 91 ? -5.091 -2.957 -8.162 1.00 87.62 91 GLU A C 1
ATOM 742 O O . GLU A 1 91 ? -3.962 -2.460 -8.205 1.00 87.62 91 GLU A O 1
ATOM 747 N N . LEU A 1 92 ? -5.427 -4.029 -8.879 1.00 82.62 92 LEU A N 1
ATOM 748 C CA . LEU A 1 92 ? -4.542 -4.778 -9.773 1.00 82.62 92 LEU A CA 1
ATOM 749 C C . LEU A 1 92 ? -4.900 -4.519 -11.229 1.00 82.62 92 LEU A C 1
ATOM 751 O O . LEU A 1 92 ? -6.046 -4.184 -11.550 1.00 82.62 92 LEU A O 1
ATOM 755 N N . ALA A 1 93 ? -3.943 -4.775 -12.125 1.00 74.56 93 ALA A N 1
ATOM 756 C CA . ALA A 1 93 ? -4.115 -4.620 -13.566 1.00 74.56 93 ALA A CA 1
ATOM 757 C C . ALA A 1 93 ? -5.462 -5.182 -14.069 1.00 74.56 93 ALA A C 1
ATOM 759 O O . ALA A 1 93 ? -5.883 -6.291 -13.728 1.00 74.56 93 ALA A O 1
ATOM 760 N N . GLY A 1 94 ? -6.153 -4.389 -14.894 1.00 72.69 94 GLY A N 1
ATOM 761 C CA . GLY A 1 94 ? -7.481 -4.739 -15.402 1.00 72.69 94 GLY A CA 1
ATOM 762 C C . GLY A 1 94 ? -8.629 -4.509 -14.411 1.00 72.69 94 GLY A C 1
ATOM 763 O O . GLY A 1 94 ? -9.657 -5.172 -14.541 1.00 72.69 94 GLY A O 1
ATOM 764 N N . LYS A 1 95 ? -8.477 -3.579 -13.453 1.00 70.50 95 LYS A N 1
ATOM 765 C CA . LYS A 1 95 ? -9.498 -3.192 -12.455 1.00 70.50 95 LYS A CA 1
ATOM 766 C C . LYS A 1 95 ? -9.948 -4.336 -11.542 1.00 70.50 95 LYS A C 1
ATOM 768 O O . LYS A 1 95 ? -11.082 -4.350 -11.063 1.00 70.50 95 LYS A O 1
ATOM 773 N N . ARG A 1 96 ? -9.083 -5.326 -11.326 1.00 82.75 96 ARG A N 1
ATOM 774 C CA . ARG A 1 96 ? -9.343 -6.393 -10.355 1.00 82.75 96 ARG A CA 1
ATOM 775 C C . ARG A 1 96 ? -8.962 -5.890 -8.974 1.00 82.75 96 ARG A C 1
ATOM 777 O O . ARG A 1 96 ? -7.981 -5.169 -8.840 1.00 82.75 96 ARG A O 1
ATOM 784 N N . THR A 1 97 ? -9.710 -6.293 -7.958 1.00 89.06 97 THR A N 1
ATOM 785 C CA . THR A 1 97 ? -9.427 -5.903 -6.577 1.00 89.06 97 THR A CA 1
ATOM 786 C C . THR A 1 97 ? -9.215 -7.120 -5.702 1.00 89.06 97 THR A C 1
ATOM 788 O O . THR A 1 97 ? -9.955 -8.097 -5.817 1.00 89.06 97 THR A O 1
ATOM 791 N N . ILE A 1 98 ? -8.236 -7.035 -4.808 1.00 89.50 98 ILE A N 1
ATOM 792 C CA . ILE A 1 98 ? -8.064 -7.970 -3.694 1.00 89.50 98 ILE A CA 1
ATOM 793 C C . ILE A 1 98 ? -8.200 -7.164 -2.410 1.00 89.50 98 ILE A C 1
ATOM 795 O O . ILE A 1 98 ? -7.610 -6.093 -2.302 1.00 89.50 98 ILE A O 1
ATOM 799 N N . SER A 1 99 ? -8.965 -7.670 -1.450 1.00 91.62 99 SER A N 1
ATOM 800 C CA . SER A 1 99 ? -9.089 -7.069 -0.124 1.00 91.62 99 SER A CA 1
ATOM 801 C C . SER A 1 99 ? -8.579 -8.051 0.917 1.00 91.62 99 SER A C 1
ATOM 803 O O . SER A 1 99 ? -8.911 -9.229 0.843 1.00 91.62 99 SER A O 1
ATOM 805 N N . LEU A 1 100 ? -7.762 -7.559 1.845 1.00 88.44 100 LEU A N 1
ATOM 806 C CA . LEU A 1 100 ? -7.198 -8.325 2.950 1.00 88.44 100 LEU A CA 1
ATOM 807 C C . LEU A 1 100 ? -7.421 -7.557 4.251 1.00 88.44 100 LEU A C 1
ATOM 809 O O . LEU A 1 100 ? -7.048 -6.386 4.369 1.00 88.44 100 LEU A O 1
ATOM 813 N N . THR A 1 101 ? -8.031 -8.218 5.219 1.00 89.19 101 THR A N 1
ATOM 814 C CA . THR A 1 101 ? -8.192 -7.741 6.592 1.00 89.19 101 THR A CA 1
ATOM 815 C C . THR A 1 101 ? -6.904 -7.939 7.392 1.00 89.19 101 THR A C 1
ATOM 817 O O . THR A 1 101 ? -6.025 -8.718 7.023 1.00 89.19 101 THR A O 1
ATOM 820 N N . ASN A 1 102 ? -6.789 -7.256 8.527 1.00 86.12 102 ASN A N 1
ATOM 821 C CA . ASN A 1 102 ? -5.672 -7.426 9.456 1.00 86.12 102 ASN A CA 1
ATOM 822 C C . ASN A 1 102 ? -5.535 -8.858 10.012 1.00 86.12 102 ASN A C 1
ATOM 824 O O . ASN A 1 102 ? -4.449 -9.226 10.453 1.00 86.12 102 ASN A O 1
ATOM 828 N N . GLU A 1 103 ? -6.603 -9.661 10.011 1.00 83.31 103 GLU A N 1
ATOM 829 C CA . GLU A 1 103 ? -6.572 -11.062 10.457 1.00 83.31 103 GLU A CA 1
ATOM 830 C C . GLU A 1 103 ? -5.963 -11.998 9.408 1.00 83.31 103 GLU A C 1
ATOM 832 O O . GLU A 1 103 ? -5.272 -12.956 9.759 1.00 83.31 103 GLU A O 1
ATOM 837 N N . GLU A 1 104 ? -6.180 -11.693 8.127 1.00 83.69 104 GLU A N 1
ATOM 838 C CA . GLU A 1 104 ? -5.629 -12.438 6.988 1.00 83.69 104 GLU A CA 1
ATOM 839 C C . GLU A 1 104 ? -4.133 -12.168 6.778 1.00 83.69 104 GLU A C 1
ATOM 841 O O . GLU A 1 104 ? -3.465 -12.914 6.066 1.00 83.69 104 GLU A O 1
ATOM 846 N N . ILE A 1 105 ? -3.602 -11.115 7.405 1.00 78.12 105 ILE A N 1
ATOM 847 C CA . ILE A 1 105 ? -2.197 -10.715 7.328 1.00 78.12 105 ILE A CA 1
ATOM 848 C C . ILE A 1 105 ? -1.515 -11.105 8.643 1.00 78.12 105 ILE A C 1
ATOM 850 O O . ILE A 1 105 ? -1.658 -10.440 9.673 1.00 78.12 105 ILE A O 1
ATOM 854 N N . LEU A 1 106 ? -0.762 -12.205 8.637 1.00 67.00 106 LEU A N 1
ATOM 855 C CA . LEU A 1 106 ? -0.054 -12.666 9.826 1.00 67.00 106 LEU A CA 1
ATOM 856 C C . LEU A 1 106 ? 1.150 -11.762 10.132 1.00 67.00 106 LEU A C 1
ATOM 858 O O . LEU A 1 106 ? 1.645 -10.976 9.320 1.00 67.00 106 LEU A O 1
ATOM 862 N N . ARG A 1 107 ? 1.636 -11.843 11.377 1.00 56.69 107 ARG A N 1
ATOM 863 C CA . ARG A 1 107 ? 2.735 -10.996 11.855 1.00 56.69 107 ARG A CA 1
ATOM 864 C C . ARG A 1 107 ? 4.016 -11.292 11.077 1.00 56.69 107 ARG A C 1
ATOM 866 O O . ARG A 1 107 ? 4.651 -12.310 11.324 1.00 56.69 107 ARG A O 1
ATOM 873 N N . GLY A 1 108 ? 4.441 -10.330 10.260 1.00 55.78 108 GLY A N 1
ATOM 874 C CA . GLY A 1 108 ? 5.663 -10.438 9.463 1.00 55.78 108 GLY A CA 1
ATOM 875 C C . GLY A 1 108 ? 5.440 -10.999 8.062 1.00 55.78 108 GLY A C 1
ATOM 876 O O . GLY A 1 108 ? 6.430 -11.298 7.398 1.00 55.78 108 GLY A O 1
ATOM 877 N N . ASP A 1 109 ? 4.186 -11.116 7.617 1.00 66.69 109 ASP A N 1
ATOM 878 C CA . ASP A 1 109 ? 3.876 -11.563 6.266 1.00 66.69 109 ASP A CA 1
ATOM 879 C C . ASP A 1 109 ? 4.397 -10.586 5.210 1.00 66.69 109 ASP A C 1
ATOM 881 O O . ASP A 1 109 ? 4.164 -9.373 5.223 1.00 66.69 109 ASP A O 1
ATOM 885 N N . GLU A 1 110 ? 5.107 -11.155 4.246 1.00 70.69 110 GLU A N 1
ATOM 886 C CA . GLU A 1 110 ? 5.520 -10.468 3.038 1.00 70.69 110 GLU A CA 1
ATOM 887 C C . GLU A 1 110 ? 4.489 -10.776 1.951 1.00 70.69 110 GLU A C 1
ATOM 889 O O . GLU A 1 110 ? 4.396 -11.904 1.465 1.00 70.69 110 GLU A O 1
ATOM 894 N N . ILE A 1 111 ? 3.685 -9.779 1.580 1.00 73.00 111 ILE A N 1
ATOM 895 C CA . ILE A 1 111 ? 2.643 -9.942 0.564 1.00 73.00 111 ILE A CA 1
ATOM 896 C C . ILE A 1 111 ? 3.211 -9.526 -0.786 1.00 73.00 111 ILE A C 1
ATOM 898 O O . ILE A 1 111 ? 3.199 -8.365 -1.189 1.00 73.00 111 ILE A O 1
ATOM 902 N N . PHE A 1 112 ? 3.702 -10.507 -1.529 1.00 73.06 112 PHE A N 1
ATOM 903 C CA . PHE A 1 112 ? 4.203 -10.275 -2.877 1.00 73.06 112 PHE A CA 1
ATOM 904 C C . PHE A 1 112 ? 3.043 -10.139 -3.862 1.00 73.06 112 PHE A C 1
ATOM 906 O O . PHE A 1 112 ? 2.619 -11.107 -4.491 1.00 73.06 112 PHE A O 1
ATOM 913 N N . LEU A 1 113 ? 2.530 -8.918 -3.986 1.00 74.38 113 LEU A N 1
ATOM 914 C CA . LEU A 1 113 ? 1.466 -8.565 -4.914 1.00 74.38 113 LEU A CA 1
ATOM 915 C C . LEU A 1 113 ? 1.894 -7.376 -5.767 1.00 74.38 113 LEU A C 1
ATOM 917 O O . LEU A 1 113 ? 2.380 -6.392 -5.219 1.00 74.38 113 LEU A O 1
ATOM 921 N N . GLU A 1 114 ? 1.667 -7.460 -7.077 1.00 75.88 114 GLU A N 1
ATOM 922 C CA . GLU A 1 114 ? 1.730 -6.313 -7.982 1.00 75.88 114 GLU A CA 1
ATOM 923 C C . GLU A 1 114 ? 0.398 -5.564 -7.945 1.00 75.88 114 GLU A C 1
ATOM 925 O O . GLU A 1 114 ? -0.653 -6.147 -8.201 1.00 75.88 114 GLU A O 1
ATOM 930 N N . PHE A 1 115 ? 0.434 -4.266 -7.674 1.00 80.38 115 PHE A N 1
ATOM 931 C CA . PHE A 1 115 ? -0.746 -3.406 -7.681 1.00 80.38 115 PHE A CA 1
ATOM 932 C C . PHE A 1 115 ? -0.378 -1.999 -8.161 1.00 80.38 115 PHE A C 1
ATOM 934 O O . PHE A 1 115 ? 0.799 -1.634 -8.187 1.00 80.38 115 PHE A O 1
ATOM 941 N N . TYR A 1 116 ? -1.376 -1.207 -8.550 1.00 79.25 116 TYR A N 1
ATOM 942 C CA . TYR A 1 116 ? -1.183 0.194 -8.946 1.00 79.25 116 TYR A CA 1
ATOM 943 C C . TYR A 1 116 ? -1.773 1.193 -7.960 1.00 79.25 116 TYR A C 1
ATOM 945 O O . TYR A 1 116 ? -1.393 2.353 -7.989 1.00 79.25 116 TYR A O 1
ATOM 953 N N . GLU A 1 117 ? -2.689 0.774 -7.093 1.00 84.50 117 GLU A N 1
ATOM 954 C CA . GLU A 1 117 ? -3.204 1.622 -6.024 1.00 84.50 117 GLU A CA 1
ATOM 955 C C . GLU A 1 117 ? -3.518 0.771 -4.796 1.00 84.50 117 GLU A C 1
ATOM 957 O O . GLU A 1 117 ? -3.865 -0.411 -4.905 1.00 84.50 117 GLU A O 1
ATOM 962 N N . LEU A 1 118 ? -3.367 1.379 -3.621 1.00 87.31 118 LEU A N 1
ATOM 963 C CA . LEU A 1 118 ? -3.624 0.734 -2.344 1.00 87.31 118 LEU A CA 1
ATOM 964 C C . LEU A 1 118 ? -4.507 1.624 -1.487 1.00 87.31 118 LEU A C 1
ATOM 966 O O . LEU A 1 118 ? -4.163 2.762 -1.158 1.00 87.31 118 LEU A O 1
ATOM 970 N N . TYR A 1 119 ? -5.640 1.068 -1.091 1.00 91.31 119 TYR A N 1
ATOM 971 C CA . TYR A 1 119 ? -6.637 1.734 -0.279 1.00 91.31 119 TYR A CA 1
ATOM 972 C C . TYR A 1 119 ? -6.656 1.148 1.124 1.00 91.31 119 TYR A C 1
ATOM 974 O O . TYR A 1 119 ? -6.501 -0.058 1.315 1.00 91.31 119 TYR A O 1
ATOM 982 N N . PHE A 1 120 ? -6.889 2.018 2.097 1.00 92.69 120 PHE A N 1
ATOM 983 C CA . PHE A 1 120 ? -6.967 1.689 3.507 1.00 92.69 120 PHE A CA 1
ATOM 984 C C . PHE A 1 120 ? -8.356 2.019 4.048 1.00 92.69 120 PHE A C 1
ATOM 986 O O . PHE A 1 120 ? -8.892 3.098 3.773 1.00 92.69 120 PHE A O 1
ATOM 993 N N . THR A 1 121 ? -8.926 1.090 4.813 1.00 95.50 121 THR A N 1
ATOM 994 C CA . THR A 1 121 ? -10.217 1.258 5.490 1.00 95.50 121 THR A CA 1
ATOM 995 C C . THR A 1 121 ? -10.095 0.852 6.954 1.00 95.50 121 THR A C 1
ATOM 997 O O . THR A 1 121 ? -9.542 -0.209 7.250 1.00 95.50 121 THR A O 1
ATOM 1000 N N . ASN A 1 122 ? -10.607 1.687 7.858 1.00 95.38 122 ASN A N 1
ATOM 1001 C CA . ASN A 1 122 ? -10.717 1.408 9.287 1.00 95.38 122 ASN A CA 1
ATOM 1002 C C . ASN A 1 122 ? -11.836 2.245 9.918 1.00 95.38 122 ASN A C 1
ATOM 1004 O O . ASN A 1 122 ? -12.043 3.395 9.532 1.00 95.38 122 ASN A O 1
ATOM 1008 N N . GLU A 1 123 ? -12.460 1.714 10.964 1.00 96.44 123 GLU A N 1
ATOM 1009 C CA . GLU A 1 123 ? -13.199 2.536 11.926 1.00 96.44 123 GLU A CA 1
ATOM 1010 C C . GLU A 1 123 ? -12.226 3.202 12.909 1.00 96.44 123 GLU A C 1
ATOM 1012 O O . GLU A 1 123 ? -11.123 2.687 13.148 1.00 96.44 123 GLU A O 1
ATOM 1017 N N . ALA A 1 124 ? -12.623 4.347 13.474 1.00 96.12 124 ALA A N 1
ATOM 1018 C CA . ALA A 1 124 ? -11.835 5.050 14.482 1.00 96.12 124 ALA A CA 1
ATOM 1019 C C . ALA A 1 124 ? -11.684 4.197 15.752 1.00 96.12 124 ALA A C 1
ATOM 1021 O O . ALA A 1 124 ? -12.665 3.777 16.362 1.00 96.12 124 ALA A O 1
ATOM 1022 N N . GLN A 1 125 ? -10.442 3.960 16.163 1.00 94.50 125 GLN A N 1
ATOM 1023 C CA . GLN A 1 125 ? -10.083 3.101 17.287 1.00 94.50 125 GLN A CA 1
ATOM 1024 C C . GLN A 1 125 ? -9.017 3.788 18.140 1.00 94.50 125 GLN A C 1
ATOM 1026 O O . GLN A 1 125 ? -7.998 4.253 17.631 1.00 94.50 125 GLN A O 1
ATOM 1031 N N . THR A 1 126 ? -9.227 3.847 19.453 1.00 92.88 126 THR A N 1
ATOM 1032 C CA . THR A 1 126 ? -8.267 4.422 20.406 1.00 92.88 126 THR A CA 1
ATOM 1033 C C . THR A 1 126 ? -7.633 3.326 21.259 1.00 92.88 126 THR A C 1
ATOM 1035 O O . THR A 1 126 ? -8.226 2.276 21.484 1.00 92.88 126 THR A O 1
ATOM 1038 N N . GLY A 1 127 ? -6.397 3.548 21.716 1.00 89.81 127 GLY A N 1
ATOM 1039 C CA . GLY A 1 127 ? -5.672 2.578 22.549 1.00 89.81 127 GLY A CA 1
ATOM 1040 C C . GLY A 1 127 ? -5.139 1.345 21.807 1.00 89.81 127 GLY A C 1
ATOM 1041 O O . GLY A 1 127 ? -4.591 0.461 22.456 1.00 89.81 127 GLY A O 1
ATOM 1042 N N . VAL A 1 128 ? -5.265 1.305 20.477 1.00 89.50 128 VAL A N 1
ATOM 1043 C CA . VAL A 1 128 ? -4.755 0.233 19.610 1.00 89.50 128 VAL A CA 1
ATOM 1044 C C . VAL A 1 128 ? -3.395 0.582 19.003 1.00 89.50 128 VAL A C 1
ATOM 1046 O O . VAL A 1 128 ? -2.992 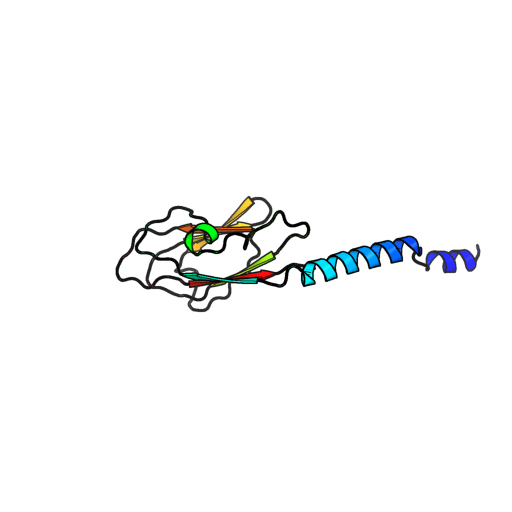1.746 18.917 1.00 89.50 128 VAL A O 1
ATOM 1049 N N . VAL A 1 129 ? -2.679 -0.438 18.545 1.00 87.25 129 VAL A N 1
ATOM 1050 C CA . VAL A 1 129 ? -1.392 -0.333 17.861 1.00 87.25 129 VAL A CA 1
ATOM 1051 C C . VAL A 1 129 ? -1.602 -0.032 16.377 1.00 87.25 129 VAL A C 1
ATOM 1053 O O . VAL A 1 129 ? -2.124 -0.848 15.616 1.00 87.25 129 VAL A O 1
ATOM 1056 N N . ASN A 1 130 ? -1.114 1.134 15.959 1.00 87.38 130 ASN A N 1
ATOM 1057 C CA . ASN A 1 130 ? -1.151 1.599 14.574 1.00 87.38 130 ASN A CA 1
ATOM 1058 C C . ASN A 1 130 ? -0.324 0.712 13.623 1.00 87.38 130 ASN A C 1
ATOM 1060 O O . ASN A 1 130 ? 0.824 0.384 13.946 1.00 87.38 130 ASN A O 1
ATOM 1064 N N . PRO A 1 131 ? -0.847 0.361 12.431 1.00 86.38 131 PRO A N 1
ATOM 1065 C CA . PRO A 1 131 ? -0.106 -0.400 11.446 1.00 86.38 131 PRO A CA 1
ATOM 1066 C C . PRO A 1 131 ? 0.943 0.427 10.707 1.00 86.38 131 PRO A C 1
ATOM 1068 O O . PRO A 1 131 ? 0.797 1.633 10.503 1.00 86.38 131 PRO A O 1
ATOM 1071 N N . VAL A 1 132 ? 2.011 -0.256 10.291 1.00 84.38 132 VAL A N 1
ATOM 1072 C CA . VAL A 1 132 ? 3.099 0.277 9.468 1.00 84.38 132 VAL A CA 1
ATOM 1073 C C . VAL A 1 132 ? 3.274 -0.608 8.247 1.00 84.38 132 VAL A C 1
ATOM 1075 O O . VAL A 1 132 ? 3.392 -1.829 8.334 1.00 84.38 132 VAL A O 1
ATOM 1078 N N . PHE A 1 133 ? 3.332 0.033 7.093 1.00 83.06 133 PHE A N 1
ATOM 1079 C CA . PHE A 1 133 ? 3.459 -0.602 5.792 1.00 83.06 133 PHE A CA 1
ATOM 1080 C C . PHE A 1 133 ? 4.791 -0.209 5.173 1.00 83.06 133 PHE A C 1
ATOM 1082 O O . PHE A 1 133 ? 5.188 0.951 5.269 1.00 83.06 133 PHE A O 1
ATOM 1089 N N . TRP A 1 134 ? 5.489 -1.163 4.563 1.00 82.81 134 TRP A N 1
ATOM 1090 C CA . TRP A 1 134 ? 6.713 -0.912 3.811 1.00 82.81 134 TRP A CA 1
ATOM 1091 C C . TRP A 1 134 ? 6.456 -1.268 2.359 1.00 82.81 134 TRP A C 1
ATOM 1093 O O . TRP A 1 134 ? 6.132 -2.403 2.034 1.00 82.81 134 TRP A O 1
ATOM 1103 N N . ILE A 1 135 ? 6.576 -0.297 1.474 1.00 80.75 135 ILE A N 1
ATOM 1104 C CA . ILE A 1 135 ? 6.198 -0.461 0.076 1.00 80.75 135 ILE A CA 1
ATOM 1105 C C . ILE A 1 135 ? 7.425 -0.204 -0.756 1.00 80.75 135 ILE A C 1
ATOM 1107 O O . ILE A 1 135 ? 8.015 0.868 -0.663 1.00 80.75 135 ILE A O 1
ATOM 1111 N N . GLU A 1 136 ? 7.808 -1.195 -1.544 1.00 80.38 136 GLU A N 1
ATOM 1112 C CA . GLU A 1 136 ? 8.902 -1.090 -2.487 1.00 80.38 136 GLU A CA 1
ATOM 1113 C C . GLU A 1 136 ? 8.337 -0.942 -3.900 1.00 80.38 136 GLU A C 1
ATOM 1115 O O . GLU A 1 136 ? 7.727 -1.855 -4.453 1.00 80.38 136 GLU A O 1
ATOM 1120 N N . LYS A 1 137 ? 8.571 0.209 -4.516 1.00 77.62 137 LYS A N 1
ATOM 1121 C CA . LYS A 1 137 ? 8.367 0.408 -5.945 1.00 77.62 137 LYS A CA 1
ATOM 1122 C C . LYS A 1 137 ? 9.566 -0.165 -6.689 1.00 77.62 137 LYS A C 1
ATOM 1124 O O . LYS A 1 137 ? 10.698 0.280 -6.485 1.00 77.62 137 LYS A O 1
ATOM 1129 N N . ARG A 1 138 ? 9.327 -1.131 -7.576 1.00 74.69 138 ARG A N 1
ATOM 1130 C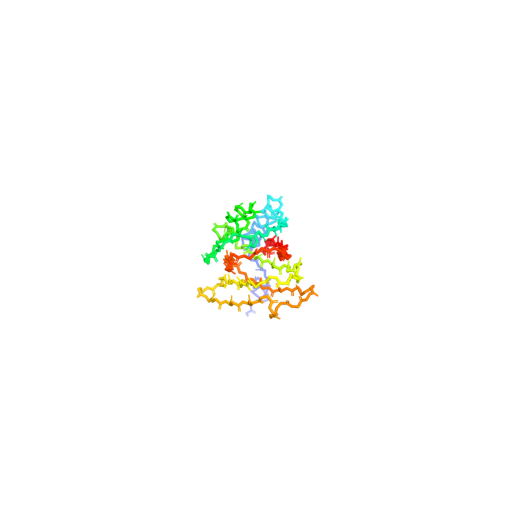 CA . ARG A 1 138 ? 10.354 -1.687 -8.462 1.00 74.69 138 ARG A CA 1
ATOM 1131 C C . ARG A 1 138 ? 10.019 -1.381 -9.910 1.00 74.69 138 ARG A C 1
ATOM 1133 O O . ARG A 1 138 ? 8.937 -1.688 -10.406 1.00 74.69 138 ARG A O 1
ATOM 1140 N N . TYR A 1 139 ? 10.987 -0.834 -10.627 1.00 68.19 139 TYR A N 1
ATOM 1141 C CA . TYR A 1 139 ? 10.857 -0.656 -12.066 1.00 68.19 139 TYR A CA 1
ATOM 1142 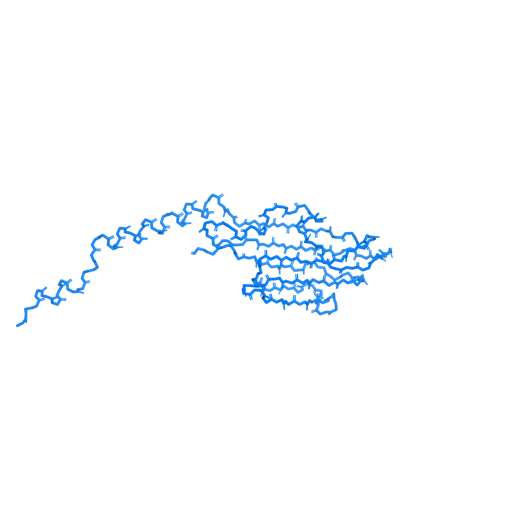C C . TYR A 1 139 ? 11.227 -1.968 -12.746 1.00 68.19 139 TYR A C 1
ATOM 1144 O O . TYR A 1 139 ? 12.362 -2.443 -12.629 1.00 68.19 139 TYR A O 1
ATOM 1152 N N . ASN A 1 140 ? 10.249 -2.577 -13.416 1.00 59.03 140 ASN A N 1
ATOM 1153 C CA . ASN A 1 140 ? 10.480 -3.801 -14.159 1.00 59.03 140 ASN A CA 1
ATOM 1154 C C . ASN A 1 140 ? 11.116 -3.400 -15.478 1.00 59.03 140 ASN A C 1
ATOM 1156 O O . ASN A 1 140 ? 10.469 -2.860 -16.379 1.00 59.03 140 ASN A O 1
ATOM 1160 N N . VAL A 1 141 ? 12.433 -3.566 -15.510 1.00 54.75 141 VAL A N 1
ATOM 1161 C CA . VAL A 1 141 ? 13.199 -3.475 -16.736 1.00 54.75 141 VAL A CA 1
ATOM 1162 C C . VAL A 1 141 ? 13.500 -4.863 -17.265 1.00 54.75 141 VAL A C 1
ATOM 1164 O O . VAL A 1 141 ? 14.687 -5.220 -17.372 1.00 54.75 141 VAL A O 1
#

Sequence (141 aa):
MNRLQELLGKFTPLDVVIDEVLKRLDKILYKSRFPNEIAKFTVDLSIERDKKKLSSIGGGEGLFDYNAKYPSWHYLKVLIKGDGVWTLTFELAGKRTISLTNEEILRGDEIFLEFYELYFTNEAQTGVVNPVFWIEKRYNV

Radius of gyration: 22.11 Å; chains: 1; bounding box: 38×34×77 Å

Secondary structure (DSSP, 8-state):
--HHHHHHTTSPPHHHHHHHHHHHHHHHHHHHHS--EEEEEE--TTS-EEEEETHHHHT-TTTT-TTSSS-EEEEEEE----SS--EEEEEETTTEEEEEETTTS-TT-EEEEEESEEEEEE---SSSPPPEEEEEEEE--

Foldseek 3Di:
DDPVVVVVVPDDPPVNVVVVVVVVVVLVVVCVVPPKDKDKFWAQLQDFDDFAWSCVGGVNPPLLPCVDPAGKWKFKFWADLKPFWKKKWFQAPPRDIDIDISVNADHRDGDGDTGRTITMGHHRDPPIDITMIMMIIGGDD

pLDDT: mean 77.38, std 12.03, range [54.03, 96.44]